Protein AF-F4Q7U9-F1 (afdb_monomer_lite)

pLDDT: mean 75.04, std 13.97, range [29.08, 90.38]

Organism: Cavenderia fasciculata (NCBI:txid261658)

Secondary structure (DSSP, 8-state):
----GGGTTS---GGGSPPPPTTTTTSBPP-STT--EESSHHHHHIIIIII-TT--EEEE-PPP-SPB--TTSTT--B-----EEE---------SSTT---------SS-TT--S-HHHHHHHHHHTT-----------GGG--BPPPPHHHHHHHHHTTTHHHHPPP-

Sequence (170 aa):
MDIKINEIESNLDLSSFKSIPKDIKSLDPFDLENSQMVSTELGIDQLLKIKNPLDQFVMINAKFGDPLSVPVYPNHTFNIKPIAVYNRYIDYVTLGQPETSYPTSYFKGFFPGSEFPSELVEKCDAVNHITKLGEIFSTPASNVLHEPVLPYDCIEYVKGKGASRWKEGF

Structure (mmCIF, N/CA/C/O backbone):
data_AF-F4Q7U9-F1
#
_entry.id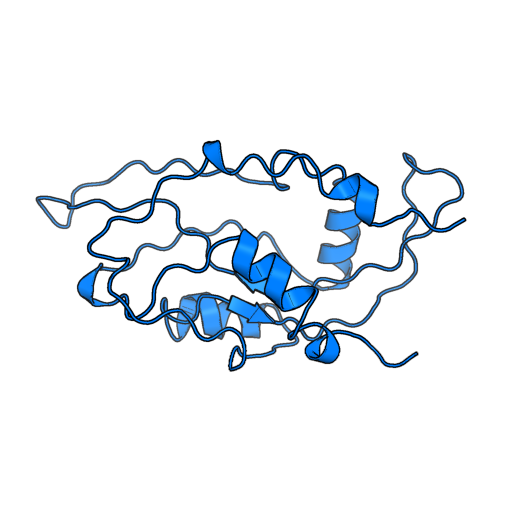   AF-F4Q7U9-F1
#
loop_
_atom_site.group_PDB
_atom_site.id
_atom_site.type_symbol
_atom_site.label_atom_id
_atom_site.label_alt_id
_atom_site.label_comp_id
_atom_site.label_asym_id
_atom_site.label_entity_id
_atom_site.label_seq_id
_atom_site.pdbx_PDB_ins_code
_atom_site.Cartn_x
_atom_site.Cartn_y
_atom_site.Cartn_z
_atom_site.occupancy
_atom_site.B_iso_or_equiv
_atom_site.auth_seq_id
_atom_site.auth_comp_id
_atom_site.auth_asym_id
_atom_site.auth_atom_id
_atom_site.pdbx_PDB_model_num
ATOM 1 N N . MET A 1 1 ? 23.166 -9.844 -16.071 1.00 29.33 1 MET A N 1
ATOM 2 C CA . MET A 1 1 ? 23.574 -10.244 -14.712 1.00 29.33 1 MET A CA 1
ATOM 3 C C . MET A 1 1 ? 22.429 -9.819 -13.828 1.00 29.33 1 MET A C 1
ATOM 5 O O . MET A 1 1 ? 22.254 -8.627 -13.619 1.00 29.33 1 MET A O 1
ATOM 9 N N . ASP A 1 2 ? 21.561 -10.768 -13.495 1.00 29.08 2 ASP A N 1
ATOM 10 C CA . ASP A 1 2 ? 20.343 -10.499 -12.742 1.00 29.08 2 ASP A CA 1
ATOM 11 C C . ASP A 1 2 ? 20.730 -10.011 -11.351 1.00 29.08 2 ASP A C 1
ATOM 13 O O . ASP A 1 2 ? 21.385 -10.738 -10.600 1.00 29.08 2 ASP A O 1
ATOM 17 N N . ILE A 1 3 ? 20.349 -8.778 -11.014 1.00 32.56 3 ILE A N 1
ATOM 18 C CA . ILE A 1 3 ? 20.303 -8.360 -9.617 1.00 32.56 3 ILE A CA 1
ATOM 19 C C . ILE A 1 3 ? 19.309 -9.320 -8.973 1.00 32.56 3 ILE A C 1
ATOM 21 O O . ILE A 1 3 ? 18.107 -9.269 -9.244 1.00 32.56 3 ILE A O 1
ATOM 25 N N . LYS A 1 4 ? 19.826 -10.276 -8.199 1.00 32.78 4 LYS A N 1
ATOM 26 C CA . LYS A 1 4 ? 18.994 -11.195 -7.437 1.00 32.78 4 LYS A CA 1
ATOM 27 C C . LYS A 1 4 ? 18.189 -10.336 -6.472 1.00 32.78 4 LYS A C 1
ATOM 29 O O . LYS A 1 4 ? 18.732 -9.823 -5.503 1.00 32.78 4 LYS A O 1
ATOM 34 N N . ILE A 1 5 ? 16.891 -10.216 -6.743 1.00 40.56 5 ILE A N 1
ATOM 35 C CA . ILE A 1 5 ? 15.889 -9.548 -5.895 1.00 40.56 5 ILE A CA 1
ATOM 36 C C . ILE A 1 5 ? 16.029 -9.974 -4.417 1.00 40.56 5 ILE A C 1
ATOM 38 O O . ILE A 1 5 ? 15.744 -9.187 -3.521 1.00 40.56 5 ILE A O 1
ATOM 42 N N . ASN A 1 6 ? 16.563 -11.174 -4.177 1.00 35.06 6 ASN A N 1
ATOM 43 C CA . ASN A 1 6 ? 16.834 -11.770 -2.871 1.00 35.06 6 ASN A CA 1
ATOM 44 C C . ASN A 1 6 ? 17.819 -10.990 -1.969 1.00 35.06 6 ASN A C 1
ATOM 46 O O . ASN A 1 6 ? 17.819 -11.238 -0.769 1.00 35.06 6 ASN A O 1
ATOM 50 N N . GLU A 1 7 ? 18.665 -10.086 -2.485 1.00 33.28 7 GLU A N 1
ATOM 51 C CA . GLU A 1 7 ? 19.577 -9.287 -1.632 1.00 33.28 7 GLU A CA 1
ATOM 52 C C . GLU A 1 7 ? 18.916 -8.032 -1.035 1.00 33.28 7 GLU A C 1
ATOM 54 O O . GLU A 1 7 ? 19.395 -7.515 -0.034 1.00 33.28 7 GLU A O 1
ATOM 59 N N . ILE A 1 8 ? 17.766 -7.596 -1.563 1.00 43.78 8 ILE A N 1
ATOM 60 C CA . ILE A 1 8 ? 17.043 -6.398 -1.085 1.00 43.78 8 ILE A CA 1
ATOM 61 C C . ILE A 1 8 ? 16.155 -6.728 0.143 1.00 43.78 8 ILE A C 1
ATOM 63 O O . ILE A 1 8 ? 15.562 -5.848 0.764 1.00 43.78 8 ILE A O 1
ATOM 67 N N . GLU A 1 9 ? 16.032 -8.007 0.516 1.00 44.72 9 GLU A N 1
ATOM 68 C CA . GLU A 1 9 ? 14.966 -8.511 1.398 1.00 44.72 9 GLU A CA 1
ATOM 69 C C . GLU A 1 9 ? 15.320 -8.613 2.896 1.00 44.72 9 GLU A C 1
ATOM 71 O O . GLU A 1 9 ? 14.439 -8.925 3.696 1.00 44.72 9 GLU A O 1
ATOM 76 N N . SER A 1 10 ? 16.557 -8.348 3.332 1.00 43.28 10 SER A N 1
ATOM 77 C CA . SER A 1 10 ? 17.000 -8.779 4.673 1.00 43.28 10 SER A CA 1
ATOM 78 C C . SER A 1 10 ? 16.875 -7.774 5.828 1.00 43.28 10 SER A C 1
ATOM 80 O O . SER A 1 10 ? 17.281 -8.119 6.932 1.00 43.28 10 SER A O 1
ATOM 82 N N . ASN A 1 11 ? 16.326 -6.566 5.646 1.00 45.34 11 ASN A N 1
ATOM 83 C CA . ASN A 1 11 ? 16.287 -5.549 6.720 1.00 45.34 11 ASN A CA 1
ATOM 84 C C . ASN A 1 11 ? 14.932 -4.835 6.870 1.00 45.34 11 ASN A C 1
ATOM 86 O O . ASN A 1 11 ? 14.874 -3.624 7.089 1.00 45.34 11 ASN A O 1
ATOM 90 N N . LEU A 1 12 ? 13.820 -5.570 6.773 1.00 52.41 12 LEU A N 1
ATOM 91 C CA . LEU A 1 12 ? 12.521 -5.017 7.152 1.00 52.41 12 LEU A CA 1
ATOM 92 C C . LEU A 1 12 ? 12.415 -4.962 8.692 1.00 52.41 12 LEU A C 1
ATOM 94 O O . LEU A 1 12 ? 12.023 -5.940 9.327 1.00 52.41 12 LEU A O 1
ATOM 98 N N . ASP A 1 13 ? 12.785 -3.834 9.311 1.00 56.97 13 ASP A N 1
ATOM 99 C CA . ASP A 1 13 ? 12.670 -3.665 10.768 1.00 56.97 13 ASP A CA 1
ATOM 1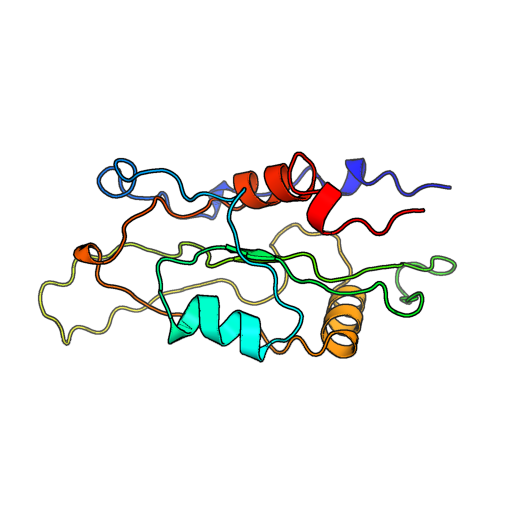00 C C . ASP A 1 13 ? 11.212 -3.428 11.197 1.00 56.97 13 ASP A C 1
ATOM 102 O O . ASP A 1 13 ? 10.732 -2.299 11.360 1.00 56.97 13 ASP A O 1
ATOM 106 N N . LEU A 1 14 ? 10.506 -4.539 11.409 1.00 56.81 14 LEU A N 1
ATOM 107 C CA . LEU A 1 14 ? 9.138 -4.573 11.919 1.00 56.81 14 LEU A CA 1
ATOM 108 C C . LEU A 1 14 ? 9.024 -4.164 13.401 1.00 56.81 14 LEU A C 1
ATOM 110 O O . LEU A 1 14 ? 7.908 -4.001 13.894 1.00 56.81 14 LEU A O 1
ATOM 114 N N . SER A 1 15 ? 10.136 -3.960 14.119 1.00 57.47 15 SER A N 1
ATOM 115 C CA . SER A 1 15 ? 10.102 -3.581 15.540 1.00 57.47 15 SER A CA 1
ATOM 116 C C . SER A 1 15 ? 9.671 -2.128 15.770 1.00 57.47 15 SER A C 1
ATOM 118 O O . SER A 1 15 ? 9.166 -1.793 16.840 1.00 57.47 15 SER A O 1
ATOM 120 N N . SER A 1 16 ? 9.782 -1.276 14.745 1.00 57.66 16 SER A N 1
ATOM 121 C CA . SER A 1 16 ? 9.323 0.120 14.775 1.00 57.66 16 SER A CA 1
ATOM 122 C C . SER A 1 16 ? 7.793 0.285 14.719 1.00 57.66 16 SER A C 1
ATOM 124 O O . SER A 1 16 ? 7.281 1.404 14.805 1.00 57.66 16 SER A O 1
ATOM 126 N N . PHE A 1 17 ? 7.042 -0.810 14.565 1.00 67.00 17 PHE A N 1
ATOM 127 C CA . PHE A 1 17 ? 5.597 -0.791 14.361 1.00 67.00 17 PHE A CA 1
ATOM 128 C C . PHE A 1 17 ? 4.854 -1.010 15.675 1.00 67.00 17 PHE A C 1
ATOM 130 O O . PHE A 1 17 ? 5.147 -1.934 16.435 1.00 67.00 17 PHE A O 1
ATOM 137 N N . LYS A 1 18 ? 3.833 -0.182 15.924 1.00 72.31 18 LYS A N 1
ATOM 138 C CA . LYS A 1 18 ? 2.928 -0.407 17.050 1.00 72.31 18 LYS A CA 1
ATOM 139 C C . LYS A 1 18 ? 2.159 -1.704 16.835 1.00 72.31 18 LYS A C 1
ATOM 141 O O . LYS A 1 18 ? 1.688 -1.993 15.735 1.00 72.31 18 LYS A O 1
ATOM 146 N N . SER A 1 19 ? 2.018 -2.477 17.903 1.00 70.25 19 SER A N 1
ATOM 147 C CA . SER A 1 19 ? 1.221 -3.693 17.874 1.00 70.25 19 SER A CA 1
ATOM 148 C C . SER A 1 19 ? -0.262 -3.355 17.735 1.00 70.25 19 SER A C 1
ATOM 150 O O . SER A 1 19 ? -0.767 -2.397 18.322 1.00 70.25 19 SER A O 1
ATOM 152 N N . ILE A 1 20 ? -0.966 -4.164 16.945 1.00 75.38 20 ILE A N 1
ATOM 153 C CA . ILE A 1 20 ? -2.423 -4.093 16.848 1.00 75.38 20 ILE A CA 1
ATOM 154 C C . ILE A 1 20 ? -3.007 -4.627 18.172 1.00 75.38 20 ILE A C 1
ATOM 156 O O . ILE A 1 20 ? -2.614 -5.724 18.597 1.00 75.38 20 ILE A O 1
ATOM 160 N N . PRO A 1 21 ? -3.912 -3.884 18.838 1.00 75.50 21 PRO A N 1
ATOM 161 C CA . PRO A 1 21 ? -4.594 -4.328 20.047 1.00 75.50 21 PRO A CA 1
ATOM 162 C C . PRO A 1 21 ? -5.270 -5.686 19.865 1.00 75.50 21 PRO A C 1
ATOM 164 O O . PRO A 1 21 ? -5.805 -5.987 18.800 1.00 75.50 21 PRO A O 1
ATOM 167 N N . LYS A 1 22 ? -5.300 -6.492 20.930 1.00 69.06 22 LYS A N 1
ATOM 168 C CA . LYS A 1 22 ? -5.907 -7.834 20.897 1.00 69.06 22 LYS A CA 1
ATOM 169 C C . LYS A 1 22 ? -7.384 -7.815 20.501 1.00 69.06 22 LYS A C 1
ATOM 171 O O . LYS A 1 22 ? -7.820 -8.732 19.822 1.00 69.06 22 LYS A O 1
ATOM 176 N N . ASP A 1 23 ? -8.108 -6.768 20.882 1.00 69.62 23 ASP A N 1
ATOM 177 C CA . ASP A 1 23 ? -9.538 -6.627 20.591 1.00 69.62 23 ASP A CA 1
ATOM 178 C C . ASP A 1 23 ? -9.810 -6.305 19.114 1.00 69.62 23 ASP A C 1
ATOM 180 O O . ASP A 1 23 ? -10.906 -6.549 18.630 1.00 69.62 23 ASP A O 1
ATOM 184 N N . ILE A 1 24 ? -8.813 -5.778 18.393 1.00 67.00 24 ILE A N 1
ATOM 185 C CA . ILE A 1 24 ? -8.863 -5.605 16.933 1.00 67.00 24 ILE A CA 1
ATOM 186 C C . ILE A 1 24 ? -8.415 -6.893 16.234 1.00 67.00 24 ILE A C 1
ATOM 188 O O . ILE A 1 24 ? -8.939 -7.227 15.179 1.00 67.00 24 ILE A O 1
ATOM 192 N N . LYS A 1 25 ? -7.496 -7.654 16.844 1.00 60.78 25 LYS A N 1
ATOM 193 C CA . LYS A 1 25 ? -7.032 -8.967 16.358 1.00 60.78 25 LYS A CA 1
ATOM 194 C C . LYS A 1 25 ? -8.046 -10.118 16.512 1.00 60.78 25 LYS A C 1
ATOM 196 O O . LYS A 1 25 ? -7.684 -11.292 16.520 1.00 60.78 25 LYS A O 1
ATOM 201 N N . SER A 1 26 ? -9.301 -9.801 16.800 1.00 62.75 26 SER A N 1
ATOM 202 C CA . SER A 1 26 ? -10.398 -10.772 16.832 1.00 62.75 26 SER A CA 1
ATOM 203 C C . SER A 1 26 ? -11.363 -10.584 15.663 1.00 62.75 26 SER A C 1
ATOM 205 O O . SER A 1 26 ? -12.340 -11.324 15.561 1.00 62.75 26 SER A O 1
ATOM 207 N N . LEU A 1 27 ? -11.099 -9.594 14.805 1.00 76.19 27 LEU A N 1
ATOM 208 C CA . LEU A 1 27 ? -11.836 -9.356 13.574 1.00 76.19 27 LEU A CA 1
ATOM 209 C C . LEU A 1 27 ? -11.452 -10.388 12.510 1.00 76.19 27 LEU A C 1
ATOM 211 O O . LEU A 1 27 ? -10.416 -11.045 12.599 1.00 76.19 27 LEU A O 1
ATOM 215 N N . ASP A 1 28 ? -12.283 -10.511 11.479 1.00 81.12 28 ASP A N 1
ATOM 216 C CA . ASP A 1 28 ? -11.945 -11.360 10.342 1.00 81.12 28 ASP A CA 1
ATOM 217 C C . ASP A 1 28 ? -10.726 -10.777 9.596 1.00 81.12 28 ASP A C 1
ATOM 219 O O . ASP A 1 28 ? -10.656 -9.556 9.400 1.00 81.12 28 ASP A O 1
ATOM 223 N N . PRO A 1 29 ? -9.769 -11.604 9.136 1.00 82.94 29 PRO A N 1
ATOM 224 C CA . PRO A 1 29 ? -8.660 -11.129 8.316 1.00 82.94 29 PRO A CA 1
ATOM 225 C C . PRO A 1 29 ? -9.160 -10.400 7.065 1.00 82.94 29 PRO A C 1
ATOM 227 O O . PRO A 1 29 ? -10.153 -10.802 6.454 1.00 82.94 29 PRO A O 1
ATOM 230 N N . PHE A 1 30 ? -8.464 -9.338 6.659 1.00 84.50 30 PHE A N 1
ATOM 231 C CA . PHE A 1 30 ? -8.795 -8.640 5.420 1.00 84.50 30 PHE A CA 1
ATOM 232 C C . PHE A 1 30 ? -8.544 -9.543 4.203 1.00 84.50 30 PHE A C 1
ATOM 234 O O . PHE A 1 30 ? -7.480 -10.150 4.061 1.00 84.50 30 PHE A O 1
ATOM 241 N N . ASP A 1 31 ? -9.516 -9.602 3.296 1.00 87.25 31 ASP A N 1
ATOM 242 C CA . ASP A 1 31 ? -9.448 -10.450 2.110 1.00 87.25 31 ASP A CA 1
ATOM 243 C C . ASP A 1 31 ? -8.638 -9.791 0.982 1.00 87.25 31 ASP A C 1
ATOM 245 O O . ASP A 1 31 ? -9.144 -9.026 0.156 1.00 87.25 31 ASP A O 1
ATOM 249 N N . LEU A 1 32 ? -7.348 -10.123 0.932 1.00 87.69 32 LEU A N 1
ATOM 250 C CA . LEU A 1 32 ? -6.445 -9.664 -0.122 1.00 87.69 32 LEU A CA 1
ATOM 251 C C . LEU A 1 32 ? -6.798 -10.236 -1.505 1.00 87.69 32 LEU A C 1
ATOM 253 O O . LEU A 1 32 ? -6.541 -9.568 -2.512 1.00 87.69 32 LEU A O 1
ATOM 257 N N . GLU A 1 33 ? -7.396 -11.431 -1.589 1.00 88.06 33 GLU A N 1
ATOM 258 C CA . GLU A 1 33 ? -7.697 -12.097 -2.864 1.00 88.06 33 GLU A CA 1
ATOM 259 C C . GLU A 1 33 ? -8.795 -11.350 -3.630 1.00 88.06 33 GLU A C 1
ATOM 261 O O . GLU A 1 33 ? -8.669 -11.154 -4.843 1.00 88.06 33 GLU A O 1
ATOM 266 N N . ASN A 1 34 ? -9.799 -10.839 -2.913 1.00 87.62 34 ASN A N 1
ATOM 267 C CA . ASN A 1 34 ? -10.911 -10.068 -3.475 1.00 87.62 34 ASN A CA 1
ATOM 268 C C . ASN A 1 34 ? -10.683 -8.545 -3.499 1.00 87.62 34 ASN A C 1
ATOM 270 O O . ASN A 1 34 ? -11.592 -7.788 -3.848 1.00 87.62 34 ASN A O 1
ATOM 274 N N . SER A 1 35 ? -9.465 -8.084 -3.192 1.00 87.75 35 SER A N 1
ATOM 275 C CA . SER A 1 35 ? -9.098 -6.664 -3.289 1.00 87.75 35 SER A CA 1
ATOM 276 C C . SER A 1 35 ? -9.346 -6.091 -4.686 1.00 87.75 35 SER A C 1
ATOM 278 O O . SER A 1 35 ? -9.109 -6.752 -5.702 1.00 87.75 35 SER A O 1
ATOM 280 N N . GLN A 1 36 ? -9.800 -4.842 -4.763 1.00 88.94 36 GLN A N 1
ATOM 281 C CA . GLN A 1 36 ? -10.078 -4.196 -6.044 1.00 88.94 36 GLN A CA 1
ATOM 282 C C . GLN A 1 36 ? -8.797 -3.767 -6.763 1.00 88.94 36 GLN A C 1
ATOM 284 O O . GLN A 1 36 ? -7.754 -3.532 -6.152 1.00 88.94 36 GLN A O 1
ATOM 289 N N . MET A 1 37 ? -8.892 -3.658 -8.088 1.00 88.75 37 MET A N 1
ATOM 290 C CA . MET A 1 37 ? -7.806 -3.181 -8.932 1.00 88.75 37 MET A CA 1
ATOM 291 C C . MET A 1 37 ? -8.237 -1.933 -9.699 1.00 88.75 37 MET A C 1
ATOM 293 O O . MET A 1 37 ? -9.276 -1.930 -10.357 1.00 88.75 37 MET A O 1
ATOM 297 N N . VAL A 1 38 ? -7.426 -0.880 -9.629 1.00 87.81 38 VAL A N 1
ATOM 298 C CA . VAL A 1 38 ? -7.719 0.428 -10.230 1.00 87.81 38 VAL A CA 1
ATOM 299 C C . VAL A 1 38 ? -6.529 0.940 -11.026 1.00 87.81 38 VAL A C 1
ATOM 301 O O . VAL A 1 38 ? -5.392 0.582 -10.756 1.00 87.81 38 VAL A O 1
ATOM 304 N N . SER A 1 39 ? -6.774 1.791 -12.015 1.00 83.62 39 SER A N 1
ATOM 305 C CA . SER A 1 39 ? -5.728 2.330 -12.898 1.00 83.62 39 SER A CA 1
ATOM 306 C C . SER A 1 39 ? -5.460 3.821 -12.695 1.00 83.62 39 SER A C 1
ATOM 308 O O . SER A 1 39 ? -4.711 4.413 -13.463 1.00 83.62 39 SER A O 1
ATOM 310 N N . THR A 1 40 ? -6.118 4.459 -11.724 1.00 80.62 40 THR A N 1
ATOM 311 C CA . THR A 1 40 ? -6.011 5.905 -11.494 1.00 80.62 40 THR A CA 1
ATOM 312 C C . THR A 1 40 ? -5.892 6.201 -10.010 1.00 80.62 40 THR A C 1
ATOM 314 O O . THR A 1 40 ? -6.503 5.509 -9.195 1.00 80.62 40 THR A O 1
ATOM 317 N N . GLU A 1 41 ? -5.170 7.269 -9.678 1.00 79.69 41 GLU A N 1
ATOM 318 C CA . GLU A 1 41 ? -5.108 7.831 -8.326 1.00 79.69 41 GLU A CA 1
ATOM 319 C C . GLU A 1 41 ? -6.509 8.120 -7.771 1.00 79.69 41 GLU A C 1
ATOM 321 O O . GLU A 1 41 ? -6.826 7.723 -6.656 1.00 79.69 41 GLU A O 1
ATOM 326 N N . LEU A 1 42 ? -7.405 8.684 -8.589 1.00 81.56 42 LEU A N 1
ATOM 327 C CA . LEU A 1 42 ? -8.799 8.899 -8.197 1.00 81.56 42 LEU A CA 1
ATOM 328 C C . LEU A 1 42 ? -9.507 7.592 -7.801 1.00 81.56 42 LEU A C 1
ATOM 330 O O . LEU A 1 42 ? -10.304 7.584 -6.868 1.00 81.56 42 LEU A O 1
ATOM 334 N N . GLY A 1 43 ? -9.236 6.487 -8.498 1.00 82.19 43 GLY A N 1
ATOM 335 C CA . GLY A 1 43 ? -9.777 5.173 -8.148 1.00 82.19 43 GLY A CA 1
ATOM 336 C C . GLY A 1 43 ? -9.241 4.656 -6.811 1.00 82.19 43 GLY A C 1
ATOM 337 O O . GLY A 1 43 ? -10.007 4.087 -6.035 1.00 82.19 43 GLY A O 1
ATOM 338 N N . ILE A 1 44 ? -7.958 4.899 -6.523 1.00 82.00 44 ILE A N 1
ATOM 339 C CA . ILE A 1 44 ? -7.337 4.575 -5.230 1.00 82.00 44 ILE A CA 1
ATOM 340 C C . ILE A 1 44 ? -8.019 5.383 -4.125 1.00 82.00 44 ILE A C 1
ATOM 342 O O . ILE A 1 44 ? -8.503 4.810 -3.153 1.00 82.00 44 ILE A O 1
ATOM 346 N N . ASP A 1 45 ? -8.139 6.696 -4.312 1.00 79.88 45 ASP A N 1
ATOM 347 C CA . ASP A 1 45 ? -8.762 7.609 -3.356 1.00 79.88 45 ASP A CA 1
ATOM 348 C C . ASP A 1 45 ? -10.227 7.260 -3.094 1.00 79.88 45 ASP A C 1
ATOM 350 O O . ASP A 1 45 ? -10.691 7.258 -1.952 1.00 79.88 45 ASP A O 1
ATOM 354 N N . GLN A 1 46 ? -10.966 6.906 -4.144 1.00 78.56 46 GLN A N 1
ATOM 355 C CA . GLN A 1 46 ? -12.349 6.475 -4.000 1.00 78.56 46 GLN A CA 1
ATOM 356 C C . GLN A 1 46 ? -12.483 5.239 -3.118 1.00 78.56 46 GLN A C 1
ATOM 358 O O . GLN A 1 46 ? -13.442 5.161 -2.356 1.00 78.56 46 GLN A O 1
ATOM 363 N N . LEU A 1 47 ? -11.561 4.284 -3.216 1.00 80.56 47 LEU A N 1
ATOM 364 C CA . LEU A 1 47 ? -11.630 3.044 -2.451 1.00 80.56 47 LEU A CA 1
ATOM 365 C C . LEU A 1 47 ? -11.102 3.220 -1.031 1.00 80.56 47 LEU A C 1
ATOM 367 O O . LEU A 1 47 ? -11.823 2.916 -0.086 1.00 80.56 47 LEU A O 1
ATOM 371 N N . LEU A 1 48 ? -9.904 3.788 -0.889 1.00 77.31 48 LEU A N 1
ATOM 372 C CA . LEU A 1 48 ? -9.209 3.886 0.393 1.00 77.31 48 LEU A CA 1
ATOM 373 C C . LEU A 1 48 ? -9.693 5.044 1.276 1.00 77.31 48 LEU A C 1
ATOM 375 O O . LEU A 1 48 ? -9.542 4.966 2.494 1.00 77.31 48 LEU A O 1
ATOM 379 N N . LYS A 1 49 ? -10.235 6.126 0.691 1.00 74.00 49 LYS A N 1
ATOM 380 C CA . LYS A 1 49 ? -10.607 7.352 1.429 1.00 74.00 49 LYS A CA 1
ATOM 381 C C . LYS A 1 49 ? -12.114 7.582 1.486 1.00 74.00 49 LYS A C 1
ATOM 383 O O . LYS A 1 49 ? -12.637 7.966 2.526 1.00 74.00 49 LYS A O 1
ATOM 388 N N . ILE A 1 50 ? -12.812 7.399 0.361 1.00 61.94 50 ILE A N 1
ATOM 389 C CA . ILE A 1 50 ? -14.203 7.868 0.206 1.00 61.94 50 ILE A CA 1
ATOM 390 C C . ILE A 1 50 ? -15.224 6.770 0.506 1.00 61.94 50 ILE A C 1
ATOM 392 O O . ILE A 1 50 ? -16.204 7.017 1.205 1.00 61.94 50 ILE A O 1
ATOM 396 N N . LYS A 1 51 ? -15.046 5.575 -0.064 1.00 59.16 51 LYS A N 1
ATOM 397 C CA . LYS A 1 51 ? -16.068 4.524 -0.008 1.00 59.16 51 LYS A CA 1
ATOM 398 C C . LYS A 1 51 ? -16.059 3.783 1.313 1.00 59.16 51 LYS A C 1
ATOM 400 O O . LYS A 1 51 ? -17.137 3.473 1.815 1.00 59.16 51 LYS A O 1
ATOM 405 N N . ASN A 1 52 ? -14.880 3.452 1.840 1.00 60.12 52 ASN A N 1
ATOM 406 C CA . ASN A 1 52 ? -14.809 2.665 3.057 1.00 60.12 52 ASN A CA 1
ATOM 407 C C . ASN A 1 52 ? -13.409 2.708 3.694 1.00 60.12 52 ASN A C 1
ATOM 409 O O . ASN A 1 52 ? -12.480 2.194 3.080 1.00 60.12 52 ASN A O 1
ATOM 413 N N . PRO A 1 53 ? -13.231 3.185 4.942 1.00 57.62 53 PRO A N 1
ATOM 414 C CA . PRO A 1 53 ? -11.971 2.981 5.670 1.00 57.62 53 PRO A CA 1
ATOM 415 C C . PRO A 1 53 ? -11.653 1.488 5.908 1.00 57.62 53 PRO A C 1
ATOM 417 O O . PRO A 1 53 ? -10.580 1.155 6.405 1.00 57.62 53 PRO A O 1
ATOM 420 N N . LEU A 1 54 ? -12.589 0.596 5.561 1.00 59.28 54 LEU A N 1
ATOM 421 C CA . LEU A 1 54 ? -12.442 -0.856 5.566 1.00 59.28 54 LEU A CA 1
ATOM 422 C C . LEU A 1 54 ? -11.718 -1.427 4.358 1.00 59.28 54 LEU A C 1
ATOM 424 O O . LEU A 1 54 ? -11.230 -2.547 4.467 1.00 59.28 54 LEU A O 1
ATOM 428 N N . ASP A 1 55 ? -11.682 -0.722 3.224 1.00 69.12 55 ASP A N 1
ATOM 429 C CA . ASP A 1 55 ? -10.888 -1.177 2.088 1.00 69.12 55 ASP A CA 1
ATOM 430 C C . ASP A 1 55 ? -9.447 -0.757 2.370 1.00 69.12 55 ASP A C 1
ATOM 432 O O . ASP A 1 55 ? -9.096 0.423 2.350 1.00 69.12 55 ASP A O 1
ATOM 436 N N . GLN A 1 56 ? -8.640 -1.721 2.802 1.00 81.38 56 GLN A N 1
ATOM 437 C CA . GLN A 1 56 ? -7.310 -1.458 3.341 1.00 81.38 56 GLN A CA 1
ATOM 438 C C . GLN A 1 56 ? -6.205 -1.678 2.318 1.00 81.38 56 GLN A C 1
ATOM 440 O O . GLN A 1 56 ? -5.066 -1.297 2.573 1.00 81.38 56 GLN A O 1
ATOM 445 N N . PHE A 1 57 ? -6.513 -2.297 1.181 1.00 87.75 57 PHE A N 1
ATOM 446 C CA . PHE A 1 57 ? -5.534 -2.675 0.175 1.00 87.75 57 PHE A CA 1
ATOM 447 C C . PHE A 1 57 ? -6.163 -2.619 -1.214 1.00 87.75 57 PHE A C 1
ATOM 449 O O . PHE A 1 57 ? -7.165 -3.273 -1.490 1.00 87.75 57 PHE A O 1
ATOM 456 N N . VAL A 1 58 ? -5.530 -1.873 -2.113 1.00 88.81 58 VAL A N 1
ATOM 457 C CA . VAL A 1 58 ? -5.971 -1.701 -3.495 1.00 88.81 58 VAL A CA 1
ATOM 458 C C . VAL A 1 58 ? -4.802 -1.990 -4.421 1.00 88.81 58 VAL A C 1
ATOM 460 O O . VAL A 1 58 ? -3.712 -1.437 -4.270 1.00 88.81 58 VAL A O 1
ATOM 463 N N . MET A 1 59 ? -5.029 -2.847 -5.414 1.00 89.88 59 MET A N 1
ATOM 464 C CA . MET A 1 59 ? -4.042 -3.109 -6.456 1.00 89.88 59 MET A CA 1
ATOM 465 C C . MET A 1 59 ? -4.086 -2.027 -7.529 1.00 89.88 59 MET A C 1
ATOM 467 O O . MET A 1 59 ? -5.149 -1.517 -7.888 1.00 89.88 59 MET A O 1
ATOM 471 N N . ILE A 1 60 ? -2.926 -1.723 -8.098 1.00 88.38 60 ILE A N 1
ATOM 472 C CA . ILE A 1 60 ? -2.794 -0.761 -9.183 1.00 88.38 60 ILE A CA 1
ATOM 473 C C . ILE A 1 60 ? -2.590 -1.527 -10.486 1.00 88.38 60 ILE A C 1
ATOM 475 O O . ILE A 1 60 ? -1.621 -2.266 -10.656 1.00 88.38 60 ILE A O 1
ATOM 479 N N . ASN A 1 61 ? -3.499 -1.323 -11.433 1.00 87.50 61 ASN A N 1
ATOM 480 C CA . ASN A 1 61 ? -3.329 -1.729 -12.820 1.00 87.50 61 ASN A CA 1
ATOM 481 C C . ASN A 1 61 ? -2.432 -0.719 -13.546 1.00 87.50 61 ASN A C 1
ATOM 483 O O . ASN A 1 61 ? -2.886 0.038 -14.407 1.00 87.50 61 ASN A O 1
ATOM 487 N N . ALA A 1 62 ? -1.168 -0.669 -13.134 1.00 84.75 62 ALA A N 1
ATOM 488 C CA . ALA A 1 62 ? -0.139 0.093 -13.814 1.00 84.75 62 ALA A CA 1
ATOM 489 C C . ALA A 1 62 ? 0.534 -0.774 -14.876 1.00 84.75 62 ALA A C 1
ATOM 491 O O . ALA A 1 62 ? 0.675 -1.995 -14.726 1.00 84.75 62 ALA A O 1
ATOM 492 N N . LYS A 1 63 ? 0.985 -0.112 -15.936 1.00 82.62 63 LYS A N 1
ATOM 493 C CA . LYS A 1 63 ? 1.844 -0.714 -16.953 1.00 82.62 63 LYS A CA 1
ATOM 494 C C . LYS A 1 63 ? 3.295 -0.398 -16.639 1.00 82.62 63 LYS A C 1
ATOM 496 O O . LYS A 1 63 ? 3.580 0.601 -15.978 1.00 82.62 63 LYS A O 1
ATOM 501 N N . PHE A 1 64 ? 4.212 -1.229 -17.120 1.00 83.00 64 PHE A N 1
ATOM 502 C CA . PHE A 1 64 ? 5.611 -0.818 -17.146 1.00 83.00 64 PHE A CA 1
ATOM 503 C C . PHE A 1 64 ? 5.761 0.450 -17.993 1.00 83.00 64 PHE A C 1
ATOM 505 O O . PHE A 1 64 ? 5.250 0.527 -19.111 1.00 83.00 64 PHE A O 1
ATOM 512 N N . GLY A 1 65 ? 6.427 1.450 -17.419 1.00 77.44 65 GLY A N 1
ATOM 513 C CA . GLY A 1 65 ? 6.862 2.629 -18.156 1.00 77.44 65 GLY A CA 1
ATOM 514 C C . GLY A 1 65 ? 8.136 2.356 -18.952 1.00 77.44 65 GLY A C 1
ATOM 515 O O . GLY A 1 65 ? 8.633 1.227 -19.003 1.00 77.44 65 GLY A O 1
ATOM 516 N N . ASP A 1 66 ? 8.686 3.417 -19.535 1.00 83.56 66 ASP A N 1
ATOM 517 C CA . ASP A 1 66 ? 9.995 3.356 -20.180 1.00 83.56 66 ASP A CA 1
ATOM 518 C C . ASP A 1 66 ? 11.094 2.966 -19.171 1.00 83.56 66 ASP A C 1
ATOM 520 O O . ASP A 1 66 ? 11.014 3.353 -17.999 1.00 83.56 66 ASP A O 1
ATOM 524 N N . PRO A 1 67 ? 12.141 2.234 -19.602 1.00 87.31 67 PRO A N 1
ATOM 525 C CA . PRO A 1 67 ? 13.251 1.872 -18.730 1.00 87.31 67 PRO A CA 1
ATOM 526 C C . PRO A 1 67 ? 13.904 3.103 -18.099 1.00 87.31 67 PRO A C 1
ATOM 528 O O . PRO A 1 67 ? 14.295 4.049 -18.784 1.00 87.31 67 PRO A O 1
ATOM 531 N N . LEU A 1 68 ? 14.073 3.070 -16.780 1.00 84.19 68 LEU A N 1
ATOM 532 C CA . LEU A 1 68 ? 14.644 4.168 -16.010 1.00 84.19 68 LEU A CA 1
ATOM 533 C C . LEU A 1 68 ? 16.108 3.892 -15.673 1.00 84.19 68 LEU A C 1
ATOM 535 O O . LEU A 1 68 ? 16.469 2.794 -15.256 1.00 84.19 68 LEU A O 1
ATOM 539 N N . SER A 1 69 ? 16.953 4.912 -15.798 1.00 84.44 69 SER A N 1
ATOM 540 C CA . SER A 1 69 ? 18.343 4.895 -15.330 1.00 84.44 69 SER A CA 1
ATOM 541 C C . SER A 1 69 ? 18.543 5.919 -14.214 1.00 84.44 69 SER A C 1
ATOM 543 O O . SER A 1 69 ? 18.001 7.030 -14.278 1.00 84.44 69 SER A O 1
ATOM 545 N N . VAL A 1 70 ? 19.360 5.571 -13.220 1.00 82.12 70 VAL A N 1
ATOM 546 C CA . VAL A 1 70 ? 19.746 6.467 -12.121 1.00 82.12 70 VAL A CA 1
ATOM 547 C C . VAL A 1 70 ? 21.269 6.516 -11.961 1.00 82.12 70 VAL A C 1
ATOM 549 O O . VAL A 1 70 ? 21.922 5.487 -12.148 1.00 82.12 70 VAL A O 1
ATOM 552 N N . PRO A 1 71 ? 21.860 7.671 -11.598 1.00 82.94 71 PRO A N 1
ATOM 553 C CA . PRO A 1 71 ? 23.315 7.832 -11.523 1.00 82.94 71 PRO A CA 1
ATOM 554 C C . PRO A 1 71 ? 24.010 6.881 -10.543 1.00 82.94 71 PRO A C 1
ATOM 556 O O . PRO A 1 71 ? 25.161 6.519 -10.763 1.00 82.94 71 PRO A O 1
ATOM 559 N N . VAL A 1 72 ? 23.315 6.462 -9.478 1.00 80.81 72 VAL A N 1
ATOM 560 C CA . VAL A 1 72 ? 23.852 5.546 -8.456 1.00 80.81 72 VAL A CA 1
ATOM 561 C C . VAL A 1 72 ? 24.105 4.127 -8.989 1.00 80.81 72 VAL A C 1
ATOM 563 O O . VAL A 1 72 ? 24.947 3.416 -8.449 1.00 80.81 72 VAL A O 1
ATOM 566 N N . TYR A 1 73 ? 23.456 3.739 -10.092 1.00 82.12 73 TYR A N 1
ATOM 567 C CA . TYR A 1 73 ? 23.691 2.469 -10.783 1.00 82.12 73 TYR A CA 1
ATOM 568 C C . TYR A 1 73 ? 24.057 2.720 -12.249 1.00 82.12 73 TYR A C 1
ATOM 570 O O . TYR A 1 73 ? 23.244 2.478 -13.150 1.00 82.12 73 TYR A O 1
ATOM 578 N N . PRO A 1 74 ? 25.283 3.205 -12.522 1.00 77.75 74 PRO A N 1
ATOM 579 C CA . PRO A 1 74 ? 25.709 3.441 -13.890 1.00 77.75 74 PRO A CA 1
ATOM 580 C C . PRO A 1 74 ? 25.655 2.120 -14.669 1.00 77.75 74 PRO A C 1
ATOM 582 O O . PRO A 1 74 ? 26.035 1.062 -14.161 1.00 77.75 74 PRO A O 1
ATOM 585 N N . ASN A 1 75 ? 25.158 2.180 -15.905 1.00 87.62 75 ASN A N 1
ATOM 586 C CA . ASN A 1 75 ? 24.957 1.040 -16.813 1.00 87.62 75 ASN A CA 1
ATOM 587 C C . ASN A 1 75 ? 23.808 0.077 -16.466 1.00 87.62 75 ASN A C 1
ATOM 589 O O . ASN A 1 75 ? 23.679 -0.955 -17.122 1.00 87.62 75 ASN A O 1
ATOM 593 N N . HIS A 1 76 ? 22.962 0.402 -15.488 1.00 83.88 76 HIS A N 1
ATOM 594 C CA . HIS A 1 76 ? 21.746 -0.363 -15.217 1.00 83.88 76 HIS A CA 1
ATOM 595 C C . HIS A 1 76 ? 20.512 0.410 -15.680 1.00 83.88 76 HIS A C 1
ATOM 597 O O . HIS A 1 76 ? 20.430 1.633 -15.550 1.00 83.88 76 HIS A O 1
ATOM 603 N N . THR A 1 77 ? 19.548 -0.326 -16.225 1.00 86.69 77 THR A N 1
ATOM 604 C CA . THR A 1 77 ? 18.210 0.177 -16.540 1.00 86.69 77 THR A CA 1
ATOM 605 C C . THR A 1 77 ? 17.195 -0.656 -15.778 1.00 86.69 77 THR A C 1
ATOM 607 O O . THR A 1 77 ? 17.384 -1.858 -15.587 1.00 86.69 77 THR A O 1
ATOM 610 N N . PHE A 1 78 ? 16.144 -0.003 -15.300 1.00 84.38 78 PHE A N 1
ATOM 611 C CA . PHE A 1 78 ? 15.146 -0.599 -14.431 1.00 84.38 78 PHE A CA 1
ATOM 612 C C . PHE A 1 78 ? 13.762 -0.414 -15.036 1.00 84.38 78 PHE A C 1
ATOM 614 O O . PHE A 1 78 ? 13.363 0.706 -15.350 1.00 84.38 78 PHE A O 1
ATOM 621 N N . ASN A 1 79 ? 13.016 -1.511 -15.128 1.00 85.44 79 ASN A N 1
ATOM 622 C CA . ASN A 1 79 ? 11.598 -1.483 -15.454 1.00 85.44 79 ASN A CA 1
ATOM 623 C C . ASN A 1 79 ? 10.824 -1.653 -14.156 1.00 85.44 79 ASN A C 1
ATOM 625 O O . ASN A 1 79 ? 10.838 -2.720 -13.542 1.00 85.44 79 ASN A O 1
ATOM 629 N N . ILE A 1 80 ? 10.177 -0.579 -13.728 1.00 83.75 80 ILE A N 1
ATOM 630 C CA . ILE A 1 80 ? 9.433 -0.523 -12.476 1.00 83.75 80 ILE A CA 1
ATOM 631 C C . ILE A 1 80 ? 8.023 -0.027 -12.730 1.00 83.75 80 ILE A C 1
ATOM 633 O O . ILE A 1 80 ? 7.764 0.712 -13.681 1.00 83.75 80 ILE A O 1
ATOM 637 N N . LYS A 1 81 ? 7.119 -0.443 -11.853 1.00 85.44 81 LYS A N 1
ATOM 638 C CA . LYS A 1 81 ? 5.755 0.056 -11.802 1.00 85.44 81 LYS A CA 1
ATOM 639 C C . LYS A 1 81 ? 5.199 -0.083 -10.388 1.00 85.44 81 LYS A C 1
ATOM 641 O O . LYS A 1 81 ? 5.620 -0.990 -9.662 1.00 85.44 81 LYS A O 1
ATOM 646 N N . PRO A 1 82 ? 4.252 0.773 -9.992 1.00 85.88 82 PRO A N 1
ATOM 647 C CA . PRO A 1 82 ? 3.517 0.592 -8.753 1.00 85.88 82 PRO A CA 1
ATOM 648 C C . PRO A 1 82 ? 2.600 -0.634 -8.869 1.00 85.88 82 PRO A C 1
ATOM 650 O O . PRO A 1 82 ? 2.006 -0.884 -9.915 1.00 85.88 82 PRO A O 1
ATOM 653 N N . ILE A 1 83 ? 2.499 -1.417 -7.795 1.00 88.38 83 ILE A N 1
ATOM 654 C CA . ILE A 1 83 ? 1.729 -2.674 -7.783 1.00 88.38 83 ILE A CA 1
ATOM 655 C C . ILE A 1 83 ? 0.468 -2.552 -6.927 1.00 88.38 83 ILE A C 1
ATOM 657 O O . ILE A 1 83 ? -0.584 -3.068 -7.301 1.00 88.38 83 ILE A O 1
ATOM 661 N N . ALA A 1 84 ? 0.564 -1.899 -5.771 1.00 88.06 84 ALA A N 1
ATOM 662 C CA . ALA A 1 84 ? -0.538 -1.759 -4.830 1.00 88.06 84 ALA A CA 1
ATOM 663 C C . ALA A 1 84 ? -0.302 -0.591 -3.866 1.00 88.06 84 ALA A C 1
ATOM 665 O O . ALA A 1 84 ? 0.835 -0.164 -3.662 1.00 88.06 84 ALA A O 1
ATOM 666 N N . VAL A 1 85 ? -1.385 -0.125 -3.249 1.00 86.38 85 VAL A N 1
ATOM 667 C CA . VAL A 1 85 ? -1.400 0.823 -2.131 1.00 86.38 85 VAL A CA 1
ATOM 668 C C . VAL A 1 85 ? -2.198 0.197 -1.000 1.00 86.38 85 VAL A C 1
ATOM 670 O O . VAL A 1 85 ? -3.187 -0.492 -1.241 1.00 86.38 85 VAL A O 1
ATOM 673 N N . TYR A 1 86 ? -1.770 0.433 0.235 1.00 85.12 86 TYR A N 1
ATOM 674 C CA . TYR A 1 86 ? -2.469 -0.065 1.409 1.00 85.12 86 TYR A CA 1
ATOM 675 C C . TYR A 1 86 ? -2.479 0.966 2.534 1.00 85.12 86 TYR A C 1
ATOM 677 O O . TYR A 1 86 ? -1.550 1.766 2.675 1.00 85.12 86 TYR A O 1
ATOM 685 N N . ASN A 1 87 ? -3.531 0.923 3.344 1.00 81.94 87 ASN A N 1
ATOM 686 C CA . ASN A 1 87 ? -3.648 1.697 4.566 1.00 81.94 87 ASN A CA 1
ATOM 687 C C . ASN A 1 87 ? -2.847 1.002 5.664 1.00 81.94 87 ASN A C 1
ATOM 689 O O . ASN A 1 87 ? -3.155 -0.110 6.088 1.00 81.94 87 ASN A O 1
ATOM 693 N N . ARG A 1 88 ? -1.799 1.670 6.138 1.00 80.94 88 ARG A N 1
ATOM 694 C CA . ARG A 1 88 ? -0.971 1.162 7.229 1.00 80.94 88 ARG A CA 1
ATOM 695 C C . ARG A 1 88 ? -1.589 1.536 8.573 1.00 80.94 88 ARG A C 1
ATOM 697 O O . ARG A 1 88 ? -1.834 2.710 8.835 1.00 80.94 88 ARG A O 1
ATOM 704 N N . TYR A 1 89 ? -1.736 0.553 9.460 1.00 82.31 89 TYR A N 1
ATOM 705 C CA . TYR A 1 89 ? -2.061 0.813 10.862 1.00 82.31 89 TYR A CA 1
ATOM 706 C C . TYR A 1 89 ? -0.968 1.655 11.533 1.00 82.31 89 TYR A C 1
ATOM 708 O O . TYR A 1 89 ? 0.219 1.315 11.479 1.00 82.31 89 TYR A O 1
ATOM 716 N N . ILE A 1 90 ? -1.383 2.752 12.169 1.00 81.88 90 ILE A N 1
ATOM 717 C CA . ILE A 1 90 ? -0.490 3.656 12.900 1.00 81.88 90 ILE A CA 1
ATOM 718 C C . ILE A 1 90 ? -0.673 3.475 14.405 1.00 81.88 90 ILE A C 1
ATOM 720 O O . ILE A 1 90 ? 0.307 3.224 15.104 1.00 81.88 90 ILE A O 1
ATOM 724 N N . ASP A 1 91 ? -1.901 3.624 14.907 1.00 82.12 91 ASP A N 1
ATOM 725 C CA . ASP A 1 91 ? -2.177 3.616 16.341 1.00 82.12 91 ASP A CA 1
ATOM 726 C C . ASP A 1 91 ? -3.643 3.317 16.670 1.00 82.12 91 ASP A C 1
ATOM 728 O O . ASP A 1 91 ? -4.529 3.474 15.828 1.00 82.12 91 ASP A O 1
ATOM 732 N N . TYR A 1 92 ? -3.885 2.951 17.928 1.00 83.44 92 TYR A N 1
ATOM 733 C CA . TYR A 1 92 ? -5.208 2.784 18.511 1.00 83.44 92 TYR A CA 1
ATOM 734 C C . TYR A 1 92 ? -5.274 3.516 19.841 1.00 83.44 92 TYR A C 1
ATOM 736 O O . TYR A 1 92 ? -4.488 3.264 20.755 1.00 83.44 92 TYR A O 1
ATOM 744 N N . VAL A 1 93 ? -6.255 4.404 19.960 1.00 83.25 93 VAL A N 1
ATOM 745 C CA . VAL A 1 93 ? -6.414 5.263 21.127 1.00 83.25 93 VAL A CA 1
ATOM 746 C C . VAL A 1 93 ? -7.873 5.315 21.527 1.00 83.25 93 VAL A C 1
ATOM 748 O O . VAL A 1 93 ? -8.759 5.529 20.704 1.00 83.25 93 VAL A O 1
ATOM 751 N N . THR A 1 94 ? -8.115 5.169 22.826 1.00 84.12 94 THR A N 1
ATOM 752 C CA . THR A 1 94 ? -9.407 5.482 23.434 1.00 84.12 94 THR A CA 1
ATOM 753 C C . THR A 1 94 ? -9.368 6.917 23.944 1.00 84.12 94 THR A C 1
ATOM 755 O O . THR A 1 94 ? -8.592 7.238 24.843 1.00 84.12 94 THR A O 1
ATOM 758 N N . LEU A 1 95 ? -10.196 7.784 23.365 1.00 83.50 95 LEU A N 1
ATOM 759 C CA . LEU A 1 95 ? -10.347 9.164 23.821 1.00 83.50 95 LEU A CA 1
ATOM 760 C C . LEU A 1 95 ? -11.489 9.247 24.832 1.00 83.50 95 LEU A C 1
ATOM 762 O O . LEU A 1 95 ? -12.574 8.723 24.595 1.00 83.50 95 LEU A O 1
ATOM 766 N N . GLY A 1 96 ? -11.253 9.924 25.957 1.00 78.75 96 GLY A N 1
ATOM 767 C CA . GLY A 1 96 ? -12.290 10.146 26.970 1.00 78.75 96 GLY A CA 1
ATOM 768 C C . GLY A 1 96 ? -13.354 11.161 26.540 1.00 78.75 96 GLY A C 1
ATOM 769 O O . GLY A 1 96 ? -14.460 11.150 27.073 1.00 78.75 96 GLY A O 1
ATOM 770 N N . GLN A 1 97 ? -13.031 12.033 25.579 1.00 79.75 97 GLN A N 1
ATOM 771 C CA . GLN A 1 97 ? -13.951 13.009 24.997 1.00 79.75 97 GLN A CA 1
ATOM 772 C C . GLN A 1 97 ? -13.709 13.134 23.483 1.00 79.75 97 GLN A C 1
ATOM 774 O O . GLN A 1 97 ? -12.545 13.135 23.072 1.00 79.75 97 GLN A O 1
ATOM 779 N N . PRO A 1 98 ? -14.761 13.299 22.655 1.00 70.44 98 PRO A N 1
ATOM 780 C CA . PRO A 1 98 ? -14.641 13.337 21.191 1.00 70.44 98 PRO A CA 1
ATOM 781 C C . PRO A 1 98 ? -13.752 14.467 20.657 1.00 70.44 98 PRO A C 1
ATOM 783 O O . PRO A 1 98 ? -13.151 14.331 19.598 1.00 70.44 98 PRO A O 1
ATOM 786 N N . GLU A 1 99 ? -13.660 15.578 21.388 1.00 76.62 99 GLU A N 1
ATOM 787 C CA . GLU A 1 99 ? -12.949 16.790 20.957 1.00 76.62 99 GLU A CA 1
ATOM 788 C C . GLU A 1 99 ? -11.475 16.814 21.384 1.00 76.62 99 GLU A C 1
ATOM 790 O O . GLU A 1 99 ? -10.752 17.777 21.126 1.00 76.62 99 GLU A O 1
ATOM 795 N N . THR A 1 100 ? -11.003 15.758 22.052 1.00 78.44 100 THR A N 1
ATOM 796 C CA . THR A 1 100 ? -9.612 15.696 22.503 1.00 78.44 100 THR A CA 1
ATOM 797 C C . THR A 1 100 ? -8.696 15.461 21.307 1.00 78.44 100 THR A C 1
ATOM 799 O O . THR A 1 100 ? -8.716 14.392 20.700 1.00 78.44 100 THR A O 1
ATOM 802 N N . SER A 1 101 ? -7.858 16.447 20.984 1.00 78.38 101 SER A N 1
ATOM 803 C CA . SER A 1 101 ? -6.797 16.276 19.991 1.00 78.38 101 SER A CA 1
ATOM 804 C C . SER A 1 101 ? -5.775 15.244 20.473 1.00 78.38 101 SER A C 1
ATOM 806 O O . SER A 1 101 ? -5.323 15.301 21.619 1.00 78.38 101 SER A O 1
ATOM 808 N N . TYR A 1 102 ? -5.395 14.317 19.592 1.00 79.62 102 TYR A N 1
ATOM 809 C CA . TYR A 1 102 ? -4.388 13.299 19.874 1.00 79.62 102 TYR A CA 1
ATOM 810 C C . TYR A 1 102 ? -3.204 13.423 18.904 1.00 79.62 102 TYR A C 1
ATOM 812 O O . TYR A 1 102 ? -3.372 13.192 17.701 1.00 79.62 102 TYR A O 1
ATOM 820 N N . PRO A 1 103 ? -1.998 13.782 19.386 1.00 82.00 103 PRO A N 1
ATOM 821 C CA . PRO A 1 103 ? -0.831 13.883 18.525 1.00 82.00 103 PRO A CA 1
ATOM 822 C C . PRO A 1 103 ? -0.408 12.492 18.050 1.00 82.00 103 PRO A C 1
ATOM 824 O O . PRO A 1 103 ? -0.083 11.618 18.849 1.00 82.00 103 PRO A O 1
ATOM 827 N N . THR A 1 104 ? -0.373 12.306 16.732 1.00 77.38 104 THR A N 1
ATOM 828 C CA . THR A 1 104 ? 0.092 11.067 16.101 1.00 77.38 104 THR A CA 1
ATOM 829 C C . THR A 1 104 ? 1.379 11.333 15.336 1.00 77.38 104 THR A C 1
ATOM 831 O O . THR A 1 104 ? 1.472 12.288 14.565 1.00 77.38 104 THR A O 1
ATOM 834 N N . SER A 1 105 ? 2.377 10.477 15.535 1.00 77.75 105 SER A N 1
ATOM 835 C CA . SER A 1 105 ? 3.619 10.493 14.764 1.00 77.75 105 SER A CA 1
ATOM 836 C C . SER A 1 105 ? 3.628 9.329 13.787 1.00 77.75 105 SER A C 1
ATOM 838 O O . SER A 1 105 ? 3.296 8.202 14.144 1.00 77.75 105 SER A O 1
ATOM 840 N N . TYR A 1 106 ? 4.029 9.609 12.554 1.00 75.00 106 TYR A N 1
ATOM 841 C CA . TYR A 1 106 ? 4.147 8.625 11.491 1.00 75.00 106 TYR A CA 1
ATOM 842 C C . TYR A 1 106 ? 5.368 8.952 10.642 1.00 75.00 106 TYR A C 1
ATOM 844 O O . TYR A 1 106 ? 5.840 10.090 10.597 1.00 75.00 106 TYR A O 1
ATOM 852 N N . PHE A 1 107 ? 5.891 7.928 9.982 1.00 73.00 107 PHE A N 1
ATOM 853 C CA . PHE A 1 107 ? 7.011 8.083 9.077 1.00 73.00 107 PHE A CA 1
ATOM 854 C C . PHE A 1 107 ? 6.516 8.523 7.695 1.00 73.00 107 PHE A C 1
ATOM 856 O O . PHE A 1 107 ? 5.553 7.962 7.171 1.00 73.00 107 PHE A O 1
ATOM 863 N N . LYS A 1 108 ? 7.203 9.499 7.095 1.00 70.06 108 LYS A N 1
ATOM 864 C CA . LYS A 1 108 ? 6.953 9.965 5.730 1.00 70.06 108 LYS A CA 1
ATOM 865 C C . LYS A 1 108 ? 8.187 9.716 4.870 1.00 70.06 108 LYS A C 1
ATOM 867 O O . LYS A 1 108 ? 9.281 10.123 5.246 1.00 70.06 108 LYS A O 1
ATOM 872 N N . GLY A 1 109 ? 7.982 9.120 3.699 1.00 66.31 109 GLY A N 1
ATOM 873 C CA . GLY A 1 109 ? 9.042 8.799 2.743 1.00 66.31 109 GLY A CA 1
ATOM 874 C C . GLY A 1 109 ? 9.117 7.303 2.454 1.00 66.31 109 GLY A C 1
ATOM 875 O O . GLY A 1 109 ? 8.162 6.567 2.704 1.00 66.31 109 GLY A O 1
ATOM 876 N N . PHE A 1 110 ? 10.261 6.861 1.939 1.00 64.19 110 PHE A N 1
ATOM 877 C CA . PHE A 1 110 ? 10.509 5.457 1.612 1.00 64.19 110 PHE A CA 1
ATOM 878 C C . PHE A 1 110 ? 10.723 4.620 2.862 1.00 64.19 110 PHE A C 1
ATOM 880 O O . PHE A 1 110 ? 11.322 5.080 3.832 1.00 64.19 110 PHE A O 1
ATOM 887 N N . PHE A 1 111 ? 10.227 3.388 2.822 1.00 62.38 111 PHE A N 1
ATOM 888 C CA . PHE A 1 111 ? 10.292 2.451 3.932 1.00 62.38 111 PHE A CA 1
ATOM 889 C C . PHE A 1 111 ? 11.698 2.418 4.579 1.00 62.38 111 PHE A C 1
ATOM 891 O O . PHE A 1 111 ? 12.682 2.217 3.865 1.00 62.38 111 PHE A O 1
ATOM 898 N N . PRO A 1 112 ? 11.829 2.595 5.908 1.00 47.44 112 PRO A N 1
ATOM 899 C CA . PRO A 1 112 ? 13.126 2.527 6.578 1.00 47.44 112 PRO A CA 1
ATOM 900 C C . PRO A 1 112 ? 13.801 1.171 6.339 1.00 47.44 112 PRO A C 1
ATOM 902 O O . PRO A 1 112 ? 13.247 0.138 6.697 1.00 47.44 112 PRO A O 1
ATOM 905 N N . GLY A 1 113 ? 14.980 1.17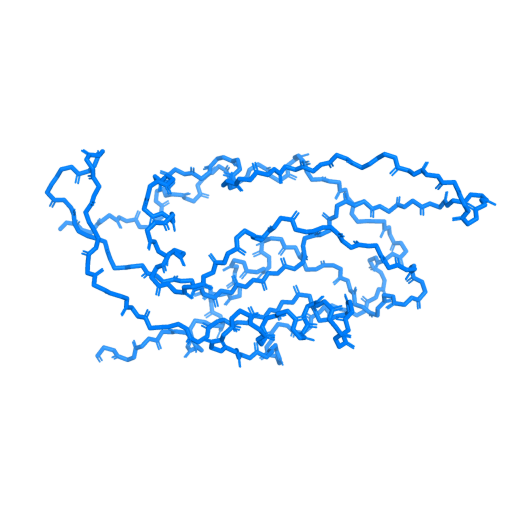0 5.716 1.00 50.56 113 GLY A N 1
ATOM 906 C CA . GLY A 1 113 ? 15.683 -0.060 5.327 1.00 50.56 113 GLY A CA 1
ATOM 907 C C . GLY A 1 113 ? 15.436 -0.517 3.886 1.00 50.56 113 GLY A C 1
ATOM 908 O O . GLY A 1 113 ? 16.040 -1.498 3.466 1.00 50.56 113 GLY A O 1
ATOM 909 N N . SER A 1 114 ? 14.611 0.185 3.095 1.00 57.81 114 SER A N 1
ATOM 910 C CA . SER A 1 114 ? 14.576 -0.049 1.649 1.00 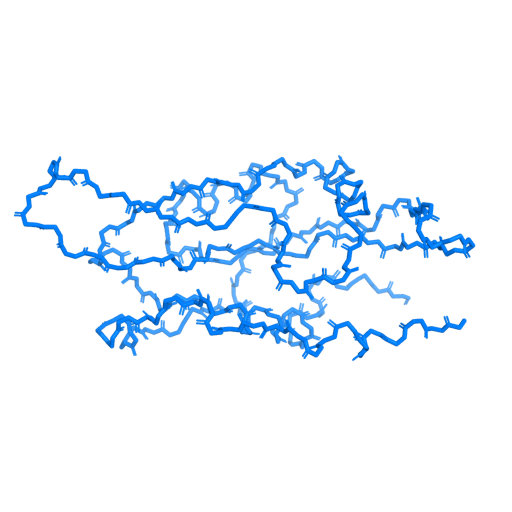57.81 114 SER A CA 1
ATOM 911 C C . SER A 1 114 ? 15.840 0.508 0.995 1.00 57.81 114 SER A C 1
ATOM 913 O O . SER A 1 114 ? 16.088 1.710 1.067 1.00 57.81 114 SER A O 1
ATOM 915 N N . GLU A 1 115 ? 16.597 -0.340 0.304 1.00 59.38 115 GLU A N 1
ATOM 916 C CA . GLU A 1 115 ? 17.791 0.063 -0.458 1.00 59.38 115 GLU A CA 1
ATOM 917 C C . GLU A 1 115 ? 17.459 0.698 -1.821 1.00 59.38 115 GLU A C 1
ATOM 919 O O . GLU A 1 115 ? 18.353 1.047 -2.590 1.00 59.38 115 GLU A O 1
ATOM 924 N N . PHE A 1 116 ? 16.172 0.853 -2.149 1.00 66.50 116 PHE A N 1
ATOM 925 C CA . PHE A 1 116 ? 15.761 1.424 -3.427 1.00 66.50 116 PHE A CA 1
ATOM 926 C C . PHE A 1 116 ? 16.138 2.912 -3.508 1.00 66.50 116 PHE A C 1
ATOM 928 O O . PHE A 1 116 ? 15.769 3.681 -2.616 1.00 66.50 116 PHE A O 1
ATOM 935 N N . PRO A 1 117 ? 16.818 3.359 -4.583 1.00 73.00 117 PRO A N 1
ATOM 936 C CA . PRO A 1 117 ? 17.096 4.774 -4.777 1.00 73.00 117 PRO A CA 1
ATOM 937 C C . PRO A 1 117 ? 15.794 5.570 -4.828 1.00 73.00 117 PRO A C 1
ATOM 939 O O . PRO A 1 117 ? 14.929 5.290 -5.660 1.00 73.00 117 PRO A O 1
ATOM 942 N N . SER A 1 118 ? 15.676 6.593 -3.982 1.00 75.69 118 SER A N 1
ATOM 943 C CA . SER A 1 118 ? 14.505 7.478 -3.940 1.00 75.69 118 SER A CA 1
ATOM 944 C C . SER A 1 118 ? 14.168 8.058 -5.313 1.00 75.69 118 SER A C 1
ATOM 946 O O . SER A 1 118 ? 13.010 8.056 -5.711 1.00 75.69 118 SER A O 1
ATOM 948 N N . GLU A 1 119 ? 15.188 8.455 -6.081 1.00 78.88 119 GLU A N 1
ATOM 949 C CA . GLU A 1 119 ? 15.040 9.007 -7.435 1.00 78.88 119 GLU A CA 1
ATOM 950 C C . GLU A 1 119 ? 14.303 8.048 -8.381 1.00 78.88 119 GLU A C 1
ATOM 952 O O . GLU A 1 119 ? 13.537 8.467 -9.246 1.00 78.88 119 GLU A O 1
ATOM 957 N N . LEU A 1 120 ? 14.532 6.746 -8.230 1.00 79.88 120 LEU A N 1
ATOM 958 C CA . LEU A 1 120 ? 13.938 5.740 -9.092 1.00 79.88 120 LEU A CA 1
ATOM 959 C C . LEU A 1 120 ? 12.450 5.559 -8.768 1.00 79.88 120 LEU A C 1
ATOM 961 O O . LEU A 1 120 ? 11.632 5.490 -9.682 1.00 79.88 120 LEU A O 1
ATOM 965 N N . VAL A 1 121 ? 12.089 5.571 -7.484 1.00 78.75 121 VAL A N 1
ATOM 966 C CA . VAL A 1 121 ? 10.684 5.528 -7.061 1.00 78.75 121 VAL A CA 1
ATOM 967 C C . VAL A 1 121 ? 9.957 6.823 -7.431 1.00 78.75 121 VAL A C 1
ATOM 969 O O . VAL A 1 121 ? 8.870 6.765 -7.988 1.00 78.75 121 VAL A O 1
ATOM 972 N N . GLU A 1 122 ? 10.579 7.986 -7.236 1.00 81.06 122 GLU A N 1
ATOM 973 C CA . GLU A 1 122 ? 10.002 9.280 -7.629 1.00 81.06 122 GLU A CA 1
ATOM 974 C C . GLU A 1 122 ? 9.726 9.353 -9.137 1.00 81.06 122 GLU A C 1
ATOM 976 O O . GLU A 1 122 ? 8.662 9.815 -9.553 1.00 81.06 122 GLU A O 1
ATOM 981 N N . LYS A 1 123 ? 10.648 8.850 -9.971 1.00 81.31 123 LYS A N 1
ATOM 982 C CA . LYS A 1 123 ? 10.427 8.731 -11.421 1.00 81.31 123 LYS A CA 1
ATOM 983 C C . LYS A 1 123 ? 9.291 7.758 -11.747 1.00 81.31 123 LYS A C 1
ATOM 985 O O . LYS A 1 123 ? 8.493 8.057 -12.632 1.00 81.31 123 LYS A O 1
ATOM 990 N N . CYS A 1 124 ? 9.192 6.631 -11.035 1.00 82.19 124 CYS A N 1
ATOM 991 C CA . CYS A 1 124 ? 8.080 5.683 -11.169 1.00 82.19 124 CYS A CA 1
ATOM 992 C C . CYS A 1 124 ? 6.730 6.361 -10.920 1.00 82.19 124 CYS A C 1
ATOM 994 O O . CYS A 1 124 ? 5.816 6.274 -11.741 1.00 82.19 124 CYS A O 1
ATOM 996 N N . ASP A 1 125 ? 6.625 7.043 -9.781 1.00 80.06 125 ASP A N 1
ATOM 997 C CA . ASP A 1 125 ? 5.395 7.663 -9.305 1.00 80.06 125 ASP A CA 1
ATOM 998 C C . ASP A 1 125 ? 4.968 8.799 -10.238 1.00 80.06 125 ASP A C 1
ATOM 1000 O O . ASP A 1 125 ? 3.792 8.902 -10.588 1.00 80.06 125 ASP A O 1
ATOM 1004 N N . ALA A 1 126 ? 5.927 9.592 -10.731 1.00 79.50 126 ALA A N 1
ATOM 1005 C CA . ALA A 1 126 ? 5.670 10.654 -11.698 1.00 79.50 126 ALA A CA 1
ATOM 1006 C C . ALA A 1 126 ? 5.078 10.124 -13.015 1.00 79.50 126 ALA A C 1
ATOM 1008 O O . ALA A 1 126 ? 4.121 10.703 -13.531 1.00 79.50 126 ALA A O 1
ATOM 1009 N N . VAL A 1 127 ? 5.613 9.015 -13.541 1.00 78.69 127 VAL A N 1
ATOM 1010 C CA . VAL A 1 127 ? 5.112 8.373 -14.773 1.00 78.69 127 VAL A CA 1
ATOM 1011 C C . VAL A 1 127 ? 3.713 7.791 -14.573 1.00 78.69 127 VAL A C 1
ATOM 1013 O O . VAL A 1 127 ? 2.893 7.826 -15.486 1.00 78.69 127 VAL A O 1
ATOM 1016 N N . ASN A 1 128 ? 3.422 7.277 -13.378 1.00 74.56 128 ASN A N 1
ATOM 1017 C CA . ASN A 1 128 ? 2.143 6.643 -13.064 1.00 74.56 128 ASN A CA 1
ATOM 1018 C C . ASN A 1 128 ? 1.119 7.603 -12.439 1.00 74.56 128 ASN A C 1
ATOM 1020 O O . ASN A 1 128 ? 0.055 7.158 -12.012 1.00 74.56 128 ASN A O 1
ATOM 1024 N N . HIS A 1 129 ? 1.425 8.905 -12.400 1.00 75.06 129 HIS A N 1
ATOM 1025 C CA . HIS A 1 129 ? 0.585 9.941 -11.796 1.00 75.06 129 HIS A CA 1
ATOM 1026 C C . HIS A 1 129 ? 0.141 9.600 -10.367 1.00 75.06 129 HIS A C 1
ATOM 1028 O O . HIS A 1 129 ? -1.005 9.827 -9.991 1.00 75.06 129 HIS A O 1
ATOM 1034 N N . ILE A 1 130 ? 1.049 9.036 -9.574 1.00 72.19 130 ILE A N 1
ATOM 1035 C CA . ILE A 1 130 ? 0.824 8.786 -8.153 1.00 72.19 130 ILE A CA 1
ATOM 1036 C C . ILE A 1 130 ? 1.391 9.978 -7.396 1.00 72.19 130 ILE A C 1
ATOM 1038 O O . ILE A 1 130 ? 2.605 10.188 -7.380 1.00 72.19 130 ILE A O 1
ATOM 1042 N N . THR A 1 131 ? 0.532 10.787 -6.774 1.00 66.44 131 THR A N 1
ATOM 1043 C CA . THR A 1 131 ? 0.988 11.919 -5.970 1.00 66.44 131 THR A CA 1
ATOM 1044 C C . THR A 1 131 ? 0.887 11.597 -4.480 1.00 66.44 131 THR A C 1
ATOM 1046 O O . THR A 1 131 ? -0.117 11.113 -3.978 1.00 66.44 131 THR A O 1
ATOM 1049 N N . LYS A 1 132 ? 1.999 11.816 -3.764 1.00 59.59 132 LYS A N 1
ATOM 1050 C CA . LYS A 1 132 ? 2.148 11.840 -2.292 1.00 59.59 132 LYS A CA 1
ATOM 1051 C C . LYS A 1 132 ? 1.085 11.057 -1.488 1.00 59.59 132 LYS A C 1
ATOM 1053 O O . LYS A 1 132 ? 0.168 11.643 -0.918 1.00 59.59 132 LYS A O 1
ATOM 1058 N N . LEU A 1 133 ? 1.338 9.763 -1.286 1.00 60.59 133 LEU A N 1
ATOM 1059 C CA . LEU A 1 133 ? 0.609 8.859 -0.379 1.00 60.59 133 LEU A CA 1
ATOM 1060 C C . LEU A 1 133 ? 0.893 9.157 1.114 1.00 60.59 133 LEU A C 1
ATOM 1062 O O . LEU A 1 133 ? 1.454 8.333 1.830 1.00 60.59 133 LEU A O 1
ATOM 1066 N N . GLY A 1 134 ? 0.604 10.375 1.577 1.00 60.56 134 GLY A N 1
ATOM 1067 C CA . GLY A 1 134 ? 0.983 10.852 2.917 1.00 60.56 134 GLY A CA 1
ATOM 1068 C C . GLY A 1 134 ? -0.178 11.303 3.797 1.00 60.56 134 GLY A C 1
ATOM 1069 O O . GLY A 1 134 ? 0.055 12.040 4.753 1.00 60.56 134 GLY A O 1
ATOM 1070 N N . GLU A 1 135 ? -1.408 10.944 3.448 1.00 71.56 135 GLU A N 1
ATOM 1071 C CA . GLU A 1 135 ? -2.588 11.346 4.208 1.00 71.56 135 GLU A CA 1
ATOM 1072 C C . GLU A 1 135 ? -2.844 10.384 5.371 1.00 71.56 135 GLU A C 1
ATOM 1074 O O . GLU A 1 135 ? -2.618 9.179 5.266 1.00 71.56 135 GLU A O 1
ATOM 1079 N N . ILE A 1 136 ? -3.299 10.938 6.495 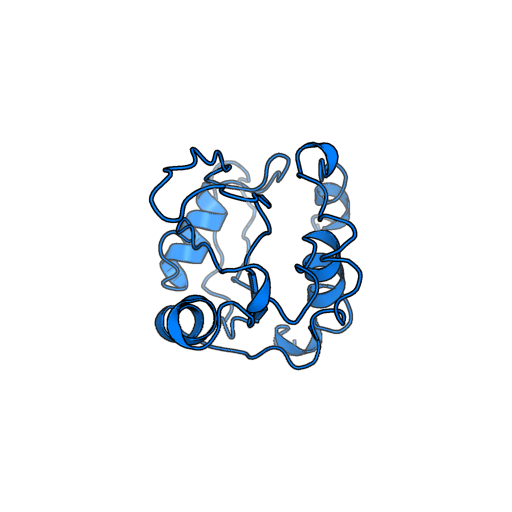1.00 76.81 136 ILE A N 1
ATOM 1080 C CA . ILE A 1 136 ? -3.732 10.165 7.657 1.00 76.81 136 ILE A CA 1
ATOM 1081 C C . ILE A 1 136 ? -5.236 10.308 7.776 1.00 76.81 136 ILE A C 1
ATOM 1083 O O . ILE A 1 136 ? -5.770 11.417 7.723 1.00 76.81 136 ILE A O 1
ATOM 1087 N N . PHE A 1 137 ? -5.885 9.188 8.049 1.00 78.25 137 PHE A N 1
ATOM 1088 C CA . PHE A 1 137 ? -7.291 9.136 8.398 1.00 78.25 137 PHE A CA 1
ATOM 1089 C C . PHE A 1 137 ? -7.431 8.404 9.727 1.00 78.25 137 PHE A C 1
ATOM 1091 O O . PHE A 1 137 ? -6.655 7.498 10.037 1.00 78.25 137 PHE A O 1
ATOM 1098 N N . SER A 1 138 ? -8.423 8.797 10.515 1.00 80.19 138 SER A N 1
ATOM 1099 C CA . SER A 1 138 ? -8.850 8.057 11.695 1.00 80.19 138 SER A CA 1
ATOM 1100 C C . SER A 1 138 ? -10.263 7.538 11.466 1.00 80.19 138 SER A C 1
ATOM 1102 O O . SER A 1 138 ? -11.097 8.203 10.853 1.00 80.19 138 SER A O 1
ATOM 1104 N N . THR A 1 139 ? -10.530 6.332 11.958 1.00 79.44 139 THR A N 1
ATOM 1105 C CA . THR A 1 139 ? -11.866 5.737 11.947 1.00 79.44 139 THR A CA 1
ATOM 1106 C C . THR A 1 139 ? -12.220 5.277 13.360 1.00 79.44 139 THR A C 1
ATOM 1108 O O . THR A 1 139 ? -11.338 4.785 14.073 1.00 79.44 139 THR A O 1
ATOM 1111 N N . PRO A 1 140 ? -13.478 5.434 13.807 1.00 81.81 140 PRO A N 1
ATOM 1112 C CA . PRO A 1 140 ? -13.932 4.817 15.044 1.00 81.81 140 PRO A CA 1
ATOM 1113 C C . PRO A 1 140 ? -13.710 3.303 15.012 1.00 81.81 140 PRO A C 1
ATOM 1115 O O . PRO A 1 140 ? -14.013 2.648 14.017 1.00 81.81 140 PRO A O 1
ATOM 1118 N N . ALA A 1 141 ? -13.246 2.737 16.125 1.00 79.56 141 ALA A N 1
ATOM 1119 C CA . ALA A 1 141 ? -12.981 1.303 16.254 1.00 79.56 141 ALA A CA 1
ATOM 1120 C C . ALA A 1 141 ? -14.197 0.426 15.915 1.00 79.56 141 ALA A C 1
ATOM 1122 O O . ALA A 1 141 ? -14.055 -0.623 15.301 1.00 79.56 141 ALA A O 1
ATOM 1123 N N . SER A 1 142 ? -15.402 0.893 16.259 1.00 79.38 142 SER A N 1
ATOM 1124 C CA . SER A 1 142 ? -16.672 0.225 15.948 1.00 79.38 142 SER A CA 1
ATOM 1125 C C . SER A 1 142 ? -16.949 0.083 14.451 1.00 79.38 142 SER A C 1
ATOM 1127 O O . SER A 1 142 ? -17.806 -0.702 14.064 1.00 79.38 142 SER A O 1
ATOM 1129 N N . ASN A 1 143 ? -16.262 0.868 13.621 1.00 79.25 143 ASN A N 1
ATOM 1130 C CA . ASN A 1 143 ? -16.418 0.869 12.174 1.00 79.25 143 ASN A CA 1
ATOM 1131 C C . ASN A 1 143 ? -15.305 0.074 11.482 1.00 79.25 143 ASN A C 1
ATOM 1133 O O . ASN A 1 143 ? -15.246 0.099 10.258 1.00 79.25 143 ASN A O 1
ATOM 1137 N N . VAL A 1 144 ? -14.413 -0.585 12.232 1.00 78.19 144 VAL A N 1
ATOM 1138 C CA . VAL A 1 144 ? -13.376 -1.476 11.699 1.00 78.19 144 VAL A CA 1
ATOM 1139 C C . VAL A 1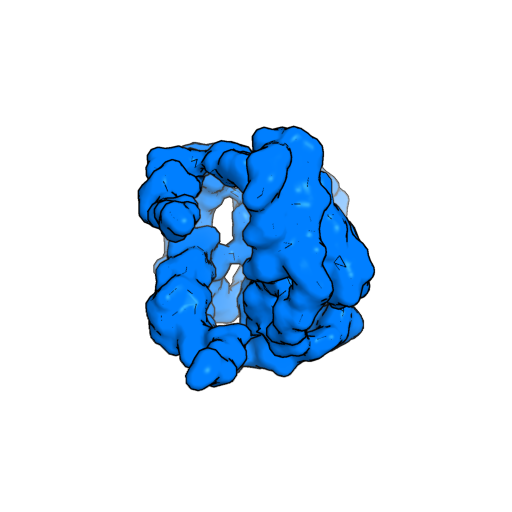 144 ? -13.925 -2.903 11.702 1.00 78.19 144 VAL A C 1
ATOM 1141 O O . VAL A 1 144 ? -14.272 -3.427 12.754 1.00 78.19 144 VAL A O 1
ATOM 1144 N N . LEU A 1 145 ? -14.028 -3.520 10.524 1.00 77.94 145 LEU A N 1
ATOM 1145 C CA . LEU A 1 145 ? -14.600 -4.861 10.333 1.00 77.94 145 LEU A CA 1
ATOM 1146 C C . LEU A 1 145 ? -13.539 -5.939 10.128 1.00 77.94 145 LEU A C 1
ATOM 1148 O O . LEU A 1 145 ? -13.825 -7.112 10.344 1.00 77.94 145 LEU A O 1
ATOM 1152 N N . HIS A 1 146 ? -12.340 -5.541 9.707 1.00 82.31 146 HIS A N 1
ATOM 1153 C CA . HIS A 1 146 ? -11.252 -6.458 9.405 1.00 82.31 146 HIS A CA 1
ATOM 1154 C C . HIS A 1 146 ? -10.003 -6.100 10.185 1.00 82.31 146 HIS A C 1
ATOM 1156 O O . HIS A 1 146 ? -9.762 -4.924 10.480 1.00 82.31 146 HIS A O 1
ATOM 1162 N N . GLU A 1 147 ? -9.181 -7.106 10.464 1.00 81.75 147 GLU A N 1
ATOM 1163 C CA . GLU A 1 147 ? -7.852 -6.860 11.007 1.00 81.75 147 GLU A CA 1
ATOM 1164 C C . GLU A 1 147 ? -7.053 -5.932 10.083 1.00 81.75 147 GLU A C 1
ATOM 1166 O O . GLU A 1 147 ? -7.162 -6.027 8.852 1.00 81.75 147 GLU A O 1
ATOM 1171 N N . PRO A 1 148 ? -6.241 -5.026 10.651 1.00 82.69 148 PRO A N 1
ATOM 1172 C CA . PRO A 1 148 ? -5.362 -4.218 9.847 1.00 82.69 148 PRO A CA 1
ATOM 1173 C C . PRO A 1 148 ? -4.369 -5.053 9.042 1.00 82.69 148 PRO A C 1
ATOM 1175 O O . PRO A 1 148 ? -3.675 -5.895 9.614 1.00 82.69 148 PRO A O 1
ATOM 1178 N N . VAL A 1 149 ? -4.259 -4.792 7.739 1.00 82.06 149 VAL A N 1
ATOM 1179 C CA . VAL A 1 149 ? -3.332 -5.540 6.878 1.00 82.06 149 VAL A CA 1
ATOM 1180 C C . VAL A 1 149 ? -1.891 -5.257 7.302 1.00 82.06 149 VAL A C 1
ATOM 1182 O O . VAL A 1 149 ? -1.456 -4.100 7.358 1.00 82.06 149 VAL A O 1
ATOM 1185 N N . LEU A 1 150 ? -1.122 -6.311 7.588 1.00 81.56 150 LEU A N 1
ATOM 1186 C CA . LEU A 1 150 ? 0.286 -6.156 7.930 1.00 81.56 150 LEU A CA 1
ATOM 1187 C C . LEU A 1 150 ? 1.127 -5.936 6.664 1.00 81.56 150 LEU A C 1
ATOM 1189 O O . LEU A 1 150 ? 0.858 -6.537 5.622 1.00 81.56 150 LEU A O 1
ATOM 1193 N N . PRO A 1 151 ? 2.216 -5.145 6.743 1.00 78.94 151 PRO A N 1
ATOM 1194 C CA . PRO A 1 151 ? 3.133 -4.974 5.616 1.00 78.94 151 PRO A CA 1
ATOM 1195 C C . PRO A 1 151 ? 3.673 -6.301 5.066 1.00 78.94 151 PRO A C 1
ATOM 1197 O O . PRO A 1 151 ? 3.860 -6.433 3.859 1.00 78.94 151 PRO A O 1
ATOM 1200 N N . TYR A 1 152 ? 3.906 -7.280 5.944 1.00 81.44 152 TYR A N 1
ATOM 1201 C CA . TYR A 1 152 ? 4.373 -8.611 5.564 1.00 81.44 152 TYR A CA 1
ATOM 1202 C C . TYR A 1 152 ? 3.349 -9.346 4.687 1.00 81.44 152 TYR A C 1
ATOM 1204 O O . TYR A 1 152 ? 3.706 -9.808 3.606 1.00 81.44 152 TYR A O 1
ATOM 1212 N N . ASP A 1 153 ? 2.074 -9.346 5.084 1.00 84.75 153 ASP A N 1
ATOM 1213 C CA . ASP A 1 153 ? 0.989 -10.005 4.347 1.00 84.75 153 ASP A CA 1
ATOM 1214 C C . ASP A 1 153 ? 0.786 -9.369 2.966 1.00 84.75 153 ASP A C 1
ATOM 1216 O O . ASP A 1 153 ? 0.642 -10.075 1.967 1.00 84.75 153 ASP A O 1
ATOM 1220 N N . CYS A 1 154 ? 0.866 -8.032 2.878 1.00 85.06 154 CYS A N 1
ATOM 1221 C CA . CYS A 1 154 ? 0.873 -7.314 1.601 1.00 85.06 154 CYS A CA 1
ATOM 1222 C C . CYS A 1 154 ? 1.991 -7.820 0.681 1.00 85.06 154 CYS A C 1
ATOM 1224 O O . CYS A 1 154 ? 1.740 -8.119 -0.487 1.00 85.06 154 CYS A O 1
ATOM 1226 N N . ILE A 1 155 ? 3.225 -7.896 1.194 1.00 83.56 155 ILE A N 1
ATOM 1227 C CA . ILE A 1 155 ? 4.414 -8.284 0.424 1.00 83.56 155 ILE A CA 1
ATOM 1228 C C . ILE A 1 155 ? 4.319 -9.744 -0.027 1.00 83.56 155 ILE A C 1
ATOM 1230 O O . ILE A 1 155 ? 4.548 -10.035 -1.205 1.00 83.56 155 ILE A O 1
ATOM 1234 N N . GLU A 1 156 ? 3.974 -10.658 0.881 1.00 86.69 156 GLU A N 1
ATOM 1235 C CA . GLU A 1 156 ? 3.796 -12.072 0.553 1.00 86.69 156 GLU A CA 1
ATOM 1236 C C . GLU A 1 156 ? 2.696 -12.271 -0.486 1.00 86.69 156 GLU A C 1
ATOM 1238 O O . GLU A 1 156 ? 2.882 -13.015 -1.451 1.00 86.69 156 GLU A O 1
ATOM 1243 N N . TYR A 1 157 ? 1.573 -11.564 -0.348 1.00 89.75 157 TYR A N 1
ATOM 1244 C CA . TYR A 1 157 ? 0.478 -11.651 -1.301 1.00 89.75 157 TYR A CA 1
ATOM 1245 C C . TYR A 1 157 ? 0.884 -11.152 -2.689 1.00 89.75 157 TYR A C 1
ATOM 1247 O O . TYR A 1 157 ? 0.731 -11.896 -3.661 1.00 89.75 157 TYR A O 1
ATOM 1255 N N . VAL A 1 158 ? 1.440 -9.937 -2.812 1.00 88.44 158 VAL A N 1
ATOM 1256 C CA . VAL A 1 158 ? 1.807 -9.387 -4.131 1.00 88.44 158 VAL A CA 1
ATOM 1257 C C . VAL A 1 158 ? 2.904 -10.204 -4.813 1.00 88.44 158 VAL A C 1
ATOM 1259 O O . VAL A 1 158 ? 2.896 -10.312 -6.037 1.00 88.44 158 VAL A O 1
ATOM 1262 N N . LYS A 1 159 ? 3.828 -10.815 -4.063 1.00 85.00 159 LYS A N 1
ATOM 1263 C CA . LYS A 1 159 ? 4.879 -11.677 -4.632 1.00 85.00 159 LYS A CA 1
ATOM 1264 C C . LYS A 1 159 ? 4.395 -13.097 -4.933 1.00 85.00 159 LYS A C 1
ATOM 1266 O O . LYS A 1 159 ? 4.888 -13.718 -5.875 1.00 85.00 159 LYS A O 1
ATOM 1271 N N . GLY A 1 160 ? 3.452 -13.597 -4.140 1.00 89.31 160 GLY A N 1
ATOM 1272 C CA . GLY A 1 160 ? 2.888 -14.937 -4.221 1.00 89.31 160 GLY A CA 1
ATOM 1273 C C . GLY A 1 160 ? 1.596 -14.975 -5.033 1.00 89.31 160 GLY A C 1
ATOM 1274 O O . GLY A 1 160 ? 1.601 -14.776 -6.247 1.00 89.31 160 GLY A O 1
ATOM 1275 N N . LYS A 1 161 ? 0.476 -15.271 -4.365 1.00 90.38 161 LYS A N 1
ATOM 1276 C CA . LYS A 1 161 ? -0.826 -15.514 -5.013 1.00 90.38 161 LYS A CA 1
ATOM 1277 C C . LYS A 1 161 ? -1.333 -14.335 -5.851 1.00 90.38 161 LYS A C 1
ATOM 1279 O O . LYS A 1 161 ? -1.908 -14.548 -6.913 1.00 90.38 161 LYS A O 1
ATOM 1284 N N . GLY A 1 162 ? -1.094 -13.106 -5.401 1.00 88.12 162 GLY A N 1
ATOM 1285 C CA . GLY A 1 162 ? -1.483 -11.881 -6.097 1.00 88.12 162 GLY A CA 1
ATOM 1286 C C . GLY A 1 162 ? -0.601 -11.550 -7.302 1.00 88.12 162 GLY A C 1
ATOM 1287 O O . GLY A 1 162 ? -0.925 -10.636 -8.058 1.00 88.12 162 GLY A O 1
ATOM 1288 N N . ALA A 1 163 ? 0.494 -12.286 -7.526 1.00 89.56 163 ALA A N 1
ATOM 1289 C CA . ALA A 1 163 ? 1.449 -11.980 -8.586 1.00 89.56 163 ALA A CA 1
ATOM 1290 C C . ALA A 1 163 ? 0.839 -12.041 -9.989 1.00 89.56 163 ALA A C 1
ATOM 1292 O O . ALA A 1 163 ? 1.132 -11.195 -10.831 1.00 89.56 163 ALA A O 1
ATOM 1293 N N . SER A 1 164 ? -0.039 -13.012 -10.238 1.00 89.44 164 SER A N 1
ATOM 1294 C CA . SER A 1 164 ? -0.739 -13.161 -11.521 1.00 89.44 164 SER A CA 1
ATOM 1295 C C . SER A 1 164 ? -1.637 -11.970 -11.859 1.00 89.44 164 SER A C 1
ATOM 1297 O O . SER A 1 164 ? -1.972 -11.778 -13.022 1.00 89.44 164 SER A O 1
ATOM 1299 N N . ARG A 1 165 ? -2.018 -11.163 -10.861 1.00 88.44 165 ARG A N 1
ATOM 1300 C CA . ARG A 1 165 ? -2.924 -10.028 -11.042 1.00 88.44 165 ARG A CA 1
ATOM 1301 C C . ARG A 1 165 ? -2.221 -8.800 -11.614 1.00 88.44 165 ARG A C 1
ATOM 1303 O O . ARG A 1 165 ? -2.869 -8.024 -12.301 1.00 88.44 165 ARG A O 1
ATOM 1310 N N . TRP A 1 166 ? -0.925 -8.616 -11.346 1.00 86.69 166 TRP A N 1
ATOM 1311 C CA . TRP A 1 166 ? -0.159 -7.449 -11.815 1.00 86.69 166 TRP A CA 1
ATOM 1312 C C . TRP A 1 166 ? 0.954 -7.787 -12.810 1.00 86.69 166 TRP A C 1
ATOM 1314 O O . TRP A 1 166 ? 1.443 -6.886 -13.499 1.00 86.69 166 TRP A O 1
ATOM 1324 N N . LYS A 1 167 ? 1.387 -9.050 -12.893 1.00 85.56 167 LYS A N 1
ATOM 1325 C CA . LYS A 1 167 ? 2.374 -9.478 -13.889 1.00 85.56 167 LYS A CA 1
ATOM 1326 C C . LYS A 1 167 ? 1.780 -9.359 -15.289 1.00 85.56 167 LYS A C 1
ATOM 1328 O O . LYS A 1 167 ? 0.704 -9.878 -15.567 1.00 85.56 167 LYS A O 1
ATOM 1333 N N . GLU A 1 168 ? 2.509 -8.693 -16.172 1.00 77.56 168 GLU A N 1
ATOM 1334 C CA . GLU A 1 168 ? 2.229 -8.728 -17.604 1.00 77.56 168 GLU A CA 1
ATOM 1335 C C . GLU A 1 168 ? 2.797 -10.045 -18.153 1.00 77.56 168 GLU A C 1
ATOM 1337 O O . GLU A 1 168 ? 3.874 -10.476 -17.733 1.00 77.56 168 GLU A O 1
ATOM 1342 N N . GLY A 1 169 ? 2.043 -10.736 -19.012 1.00 57.78 169 GLY A N 1
ATOM 1343 C CA . GLY A 1 169 ? 2.534 -11.949 -19.667 1.00 57.78 169 GLY A CA 1
ATOM 1344 C C . GLY A 1 169 ? 3.751 -11.610 -20.525 1.00 57.78 169 GLY A C 1
ATOM 1345 O O . GLY A 1 169 ? 3.668 -10.697 -21.344 1.00 57.78 169 GLY A O 1
ATOM 1346 N N . PHE A 1 170 ? 4.864 -12.307 -20.293 1.00 40.25 170 PHE A N 1
ATOM 1347 C CA . PHE A 1 170 ? 6.036 -12.275 -21.168 1.00 40.25 170 PHE A CA 1
ATOM 1348 C C . PHE A 1 170 ? 5.783 -13.087 -22.438 1.00 40.25 170 PHE A C 1
ATOM 1350 O O . PHE A 1 170 ? 5.150 -14.164 -22.321 1.00 40.25 170 PHE A O 1
#

Radius of gyration: 17.62 Å; chains: 1; bounding box: 42×32×48 Å

InterPro domains:
  IPR040927 Monalysin, Pore-forming domain [PF18063] (35-132)

Foldseek 3Di:
DDPPPVVQPDDQPPVPADDDDVVLVVFAAQDPPPAEEEQDPVVVCCQCPNPAVQNFKYFYQDDFDPWDDDPVDPPDTDTDAGTMDGHADFDDDDDPDPPDDDDGDDDAADRVSRPDDSVVVVVRCVVSVNPGPPDDDDDPPVRHRHRRDDPVNVVCCCVPVVVVVHDDDD